Protein AF-A0A290MRH2-F1 (afdb_monomer_lite)

pLDDT: mean 80.89, std 16.45, range [40.91, 93.19]

InterPro domains:
  IPR001387 Cro/C1-type, helix-turn-helix domain [PF01381] (11-54)
  IPR001387 Cro/C1-type, helix-turn-helix domain [PS50943] (20-57)
  IPR001387 Cro/C1-type, helix-turn-helix domain [cd00093] (1-56)
  IPR010982 Lambda repressor-like, DNA-binding domain superfamily [G3DSA:1.10.260.40] (1-62)
  IPR010982 Lambda repressor-like, DNA-binding domain superfamily [SSF47413] (18-58)

Structure (mmCIF, N/CA/C/O backbone):
data_AF-A0A290MRH2-F1
#
_entry.id   AF-A0A290MRH2-F1
#
loop_
_atom_site.group_PDB
_atom_site.id
_atom_site.type_symbol
_atom_site.label_atom_id
_atom_site.label_alt_id
_atom_site.label_comp_id
_atom_site.label_asym_id
_atom_site.label_entity_id
_atom_site.label_seq_id
_atom_site.pdbx_PDB_ins_code
_atom_site.Cartn_x
_atom_site.Cartn_y
_atom_site.Cartn_z
_atom_site.occupancy
_atom_site.B_iso_or_equiv
_atom_site.auth_seq_id
_atom_site.auth_comp_id
_atom_site.auth_asym_id
_atom_site.auth_atom_id
_atom_site.pdbx_PDB_model_num
ATOM 1 N N . MET A 1 1 ? -17.524 -6.021 -26.953 1.00 46.62 1 MET A N 1
ATOM 2 C CA . MET A 1 1 ? -17.113 -6.172 -25.544 1.00 46.62 1 MET A CA 1
ATOM 3 C C . MET A 1 1 ? -15.689 -5.662 -25.459 1.00 46.62 1 MET A C 1
ATOM 5 O O . MET A 1 1 ? -14.797 -6.292 -26.009 1.00 46.62 1 MET A O 1
ATOM 9 N N . GLU A 1 2 ? -15.529 -4.446 -24.942 1.00 43.97 2 GLU A N 1
ATOM 10 C CA . GLU A 1 2 ? -14.267 -3.700 -24.901 1.00 43.97 2 GLU A CA 1
ATOM 11 C C . GLU A 1 2 ? -13.178 -4.468 -24.147 1.00 43.97 2 GLU A C 1
ATOM 13 O O . GLU A 1 2 ? -13.292 -4.745 -22.955 1.00 43.97 2 GLU A O 1
ATOM 18 N N . THR A 1 3 ? -12.098 -4.796 -24.851 1.00 44.59 3 THR A N 1
ATOM 19 C CA . THR A 1 3 ? -10.830 -5.213 -24.257 1.00 44.59 3 THR A CA 1
ATOM 20 C C . THR A 1 3 ? -10.205 -3.987 -23.597 1.00 44.59 3 THR A C 1
ATOM 22 O O . THR A 1 3 ? -9.472 -3.233 -24.240 1.00 44.59 3 THR A O 1
ATOM 25 N N . ALA A 1 4 ? -10.559 -3.742 -22.333 1.00 44.78 4 ALA A N 1
ATOM 26 C CA . ALA A 1 4 ? -9.971 -2.682 -21.527 1.00 44.78 4 ALA A CA 1
ATOM 27 C C . ALA A 1 4 ? -8.462 -2.933 -21.401 1.00 44.78 4 ALA A C 1
ATOM 29 O O . ALA A 1 4 ? -7.994 -3.847 -20.725 1.00 44.78 4 ALA A O 1
ATOM 30 N N . ASN A 1 5 ? -7.739 -2.121 -22.158 1.00 40.91 5 ASN A N 1
ATOM 31 C CA . ASN A 1 5 ? -6.305 -2.089 -22.348 1.00 40.91 5 ASN A CA 1
ATOM 32 C C . ASN A 1 5 ? -5.564 -2.070 -20.997 1.00 40.91 5 ASN A C 1
ATOM 34 O O . ASN A 1 5 ? -5.785 -1.188 -20.168 1.00 40.91 5 ASN A O 1
ATOM 38 N N . LEU A 1 6 ? -4.684 -3.051 -20.785 1.00 46.09 6 LEU A N 1
ATOM 39 C CA . LEU A 1 6 ? -3.880 -3.272 -19.575 1.00 46.09 6 LEU A CA 1
ATOM 40 C C . LEU A 1 6 ? -2.753 -2.225 -19.376 1.00 46.09 6 LEU A C 1
ATOM 42 O O . LEU A 1 6 ? -1.770 -2.489 -18.694 1.00 46.09 6 LEU A O 1
ATOM 46 N N . THR A 1 7 ? -2.887 -1.019 -19.928 1.00 47.44 7 THR A N 1
ATOM 47 C CA . THR A 1 7 ? -2.019 0.152 -19.693 1.00 47.44 7 THR A CA 1
ATOM 48 C C . THR A 1 7 ? -2.474 0.976 -18.482 1.00 47.44 7 THR A C 1
ATOM 50 O O . THR A 1 7 ? -2.387 2.203 -18.462 1.00 47.44 7 THR A O 1
ATOM 53 N N . ARG A 1 8 ? -2.977 0.314 -17.435 1.00 54.06 8 ARG A N 1
ATOM 54 C CA . ARG A 1 8 ? -3.382 0.942 -16.167 1.00 54.06 8 ARG A CA 1
ATOM 55 C C . ARG A 1 8 ? -2.149 1.088 -15.259 1.00 54.06 8 ARG A C 1
ATOM 57 O O . ARG A 1 8 ? -2.014 0.427 -14.235 1.00 54.06 8 ARG A O 1
ATOM 64 N N . SER A 1 9 ? -1.220 1.904 -15.760 1.00 64.38 9 SER A N 1
ATOM 65 C CA . SER A 1 9 ? 0.103 2.266 -15.247 1.00 64.38 9 SER A CA 1
ATOM 66 C C . SER A 1 9 ? 0.087 2.709 -13.782 1.00 64.38 9 SER A C 1
ATOM 68 O O . SER A 1 9 ? -0.954 3.104 -13.268 1.00 64.38 9 SER A O 1
ATOM 70 N N . SER A 1 10 ? 1.256 2.710 -13.133 1.00 64.88 10 SER A N 1
ATOM 71 C CA . SER A 1 10 ? 1.558 3.205 -11.772 1.00 64.88 10 SER A CA 1
ATOM 72 C C . SER A 1 10 ? 0.733 4.392 -11.233 1.00 64.88 10 SER A C 1
ATOM 74 O O . SER A 1 10 ? 0.592 4.548 -10.021 1.00 64.88 10 SER A O 1
ATOM 76 N N . GLU A 1 11 ? 0.189 5.234 -12.108 1.00 73.62 11 GLU A N 1
ATOM 77 C CA . GLU A 1 11 ? -0.754 6.308 -11.795 1.00 73.62 11 GLU A CA 1
ATOM 78 C C . GLU A 1 11 ? -2.053 5.813 -11.124 1.00 73.62 11 GLU A C 1
ATOM 80 O O . GLU A 1 11 ? -2.467 6.406 -10.128 1.00 73.62 11 GLU A O 1
ATOM 85 N N . ASP A 1 12 ? -2.649 4.703 -11.583 1.00 85.19 12 ASP A N 1
ATOM 86 C CA . ASP A 1 12 ? -3.870 4.109 -10.997 1.00 85.19 12 ASP A CA 1
ATOM 87 C C . ASP A 1 12 ? -3.613 3.585 -9.581 1.00 85.19 12 ASP A C 1
ATOM 89 O O . ASP A 1 12 ? -4.398 3.832 -8.665 1.00 85.19 12 ASP A O 1
ATOM 93 N N . LEU A 1 13 ? -2.463 2.937 -9.369 1.00 85.50 13 LEU A N 1
ATOM 94 C CA . LEU A 1 13 ? -2.032 2.529 -8.036 1.00 85.50 13 LEU A CA 1
ATOM 95 C C . LEU A 1 13 ? -1.860 3.752 -7.126 1.00 85.50 13 LEU A C 1
ATOM 97 O O . LEU A 1 13 ? -2.327 3.756 -5.988 1.00 85.50 13 LEU A O 1
ATOM 101 N N . GLY A 1 14 ? -1.233 4.816 -7.630 1.00 89.94 14 GLY A N 1
ATOM 102 C CA . GLY A 1 14 ? -1.034 6.044 -6.869 1.00 89.94 14 GLY A CA 1
ATOM 103 C C . GLY A 1 14 ? -2.335 6.767 -6.497 1.00 89.94 14 GLY A C 1
ATOM 104 O O . GLY A 1 14 ? -2.419 7.388 -5.434 1.00 89.94 14 GLY A O 1
ATOM 105 N N . GLU A 1 15 ? -3.357 6.709 -7.345 1.00 90.38 15 GLU A N 1
ATOM 106 C CA . GLU A 1 15 ? -4.683 7.253 -7.040 1.00 90.38 15 GLU A CA 1
ATOM 107 C C . GLU A 1 15 ? -5.419 6.402 -6.000 1.00 90.38 15 GLU A C 1
ATOM 109 O O . GLU A 1 15 ? -5.900 6.932 -4.995 1.00 90.38 15 GLU A O 1
ATOM 114 N N . LYS A 1 16 ? -5.401 5.077 -6.166 1.00 91.25 16 LYS A N 1
ATOM 115 C CA . LYS A 1 16 ? -5.966 4.121 -5.205 1.00 91.25 16 LYS A CA 1
ATOM 116 C C . LYS A 1 16 ? -5.357 4.270 -3.814 1.00 91.25 16 LYS A C 1
ATOM 118 O O . LYS A 1 16 ? -6.083 4.378 -2.831 1.00 91.25 16 LYS A O 1
ATOM 123 N N . LEU A 1 17 ? -4.032 4.368 -3.723 1.00 91.38 17 LEU A N 1
ATOM 124 C CA . LEU A 1 17 ? -3.331 4.588 -2.457 1.00 91.38 17 LEU A CA 1
ATOM 125 C C . LEU A 1 17 ? -3.700 5.939 -1.822 1.00 91.38 17 LEU A C 1
ATOM 127 O O . LEU A 1 17 ? -3.895 6.017 -0.609 1.00 91.38 17 LEU A O 1
ATOM 131 N N . ARG 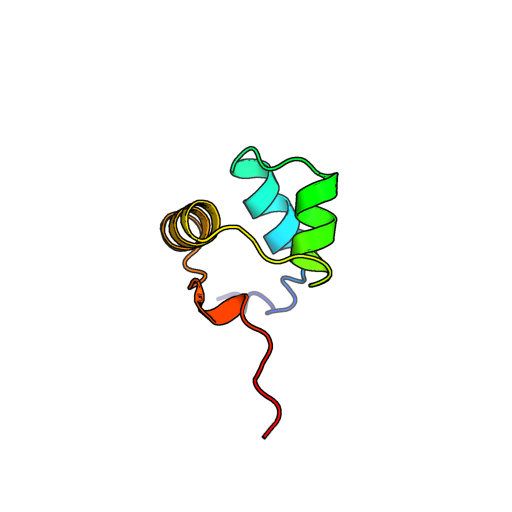A 1 18 ? -3.863 7.001 -2.624 1.00 91.56 18 ARG A N 1
ATOM 132 C CA . ARG A 1 18 ? -4.362 8.296 -2.130 1.00 91.56 18 ARG A CA 1
ATOM 133 C C . ARG A 1 18 ? -5.785 8.195 -1.585 1.00 91.56 18 ARG A C 1
ATOM 135 O O . ARG A 1 18 ? -6.061 8.790 -0.546 1.00 91.56 18 ARG A O 1
ATOM 142 N N . SER A 1 19 ? -6.655 7.412 -2.224 1.00 90.88 19 SER A N 1
ATOM 143 C CA . SER A 1 19 ? -8.019 7.164 -1.737 1.00 90.88 19 SER A CA 1
ATOM 144 C C . SER A 1 19 ? -8.051 6.454 -0.376 1.00 90.88 19 SER A C 1
ATOM 146 O O . SER A 1 19 ? -9.026 6.592 0.356 1.00 90.88 19 SER A O 1
ATOM 148 N N . LEU A 1 20 ? -6.978 5.752 0.010 1.00 89.88 20 LEU A N 1
ATOM 149 C CA . LEU A 1 20 ? -6.817 5.155 1.344 1.00 89.88 20 LEU A CA 1
ATOM 150 C C . LEU A 1 20 ? -6.348 6.160 2.415 1.00 89.88 20 LEU A C 1
ATOM 152 O O . LEU A 1 20 ? -6.107 5.779 3.565 1.00 89.88 20 LEU A O 1
ATOM 156 N N . GLY A 1 21 ? -6.210 7.441 2.064 1.00 90.81 21 GLY A N 1
ATOM 157 C CA . GLY A 1 21 ? -5.720 8.491 2.959 1.00 90.81 21 GLY A CA 1
ATOM 158 C C . GLY A 1 21 ? -4.197 8.516 3.097 1.00 90.81 21 GLY A C 1
ATOM 159 O O . GLY A 1 21 ? -3.674 9.090 4.050 1.00 90.81 21 GLY A O 1
ATOM 160 N N . ILE A 1 22 ? -3.468 7.888 2.171 1.00 91.31 22 ILE A N 1
ATOM 161 C CA . ILE A 1 22 ? -2.006 7.892 2.179 1.00 91.31 22 ILE A CA 1
ATOM 162 C C . ILE A 1 22 ? -1.495 9.207 1.580 1.00 91.31 22 ILE A C 1
ATOM 164 O O . ILE A 1 22 ? -1.878 9.606 0.477 1.00 91.31 22 ILE A O 1
ATOM 168 N N . SER A 1 23 ? -0.587 9.875 2.292 1.00 93.12 23 SER A N 1
ATOM 169 C CA . SER A 1 23 ? 0.012 11.140 1.856 1.00 93.12 23 SER A CA 1
ATOM 170 C C . SER A 1 23 ? 0.696 11.020 0.492 1.00 93.12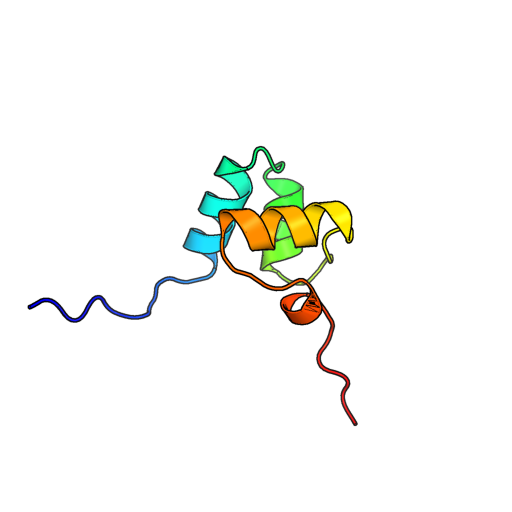 23 SER A C 1
ATOM 172 O O . SER A 1 23 ? 1.481 10.100 0.263 1.00 93.12 23 SER A O 1
ATOM 174 N N . LYS A 1 24 ? 0.487 12.014 -0.385 1.00 89.88 24 LYS A N 1
ATOM 175 C CA . LYS A 1 24 ? 1.025 12.054 -1.762 1.00 89.88 24 LYS A CA 1
ATOM 176 C C . LYS A 1 24 ? 2.521 11.723 -1.847 1.00 89.88 24 LYS A C 1
ATOM 178 O O . LYS A 1 24 ? 2.915 10.931 -2.693 1.00 89.88 24 LYS A O 1
ATOM 183 N N . GLY A 1 25 ? 3.342 12.300 -0.966 1.00 92.25 25 GLY A N 1
ATOM 184 C CA . GLY A 1 25 ? 4.786 12.040 -0.951 1.00 92.25 25 GLY A CA 1
ATOM 185 C C . GLY A 1 25 ? 5.126 10.580 -0.645 1.00 92.25 25 GLY A C 1
ATOM 186 O O . GLY A 1 25 ? 5.994 10.005 -1.292 1.00 92.25 25 GLY A O 1
ATOM 187 N N . TYR A 1 26 ? 4.396 9.955 0.280 1.00 91.81 26 TYR A N 1
ATOM 188 C CA . TYR A 1 26 ? 4.593 8.547 0.615 1.00 91.81 26 TYR A CA 1
ATOM 189 C C . TYR A 1 26 ? 4.088 7.629 -0.503 1.00 91.81 26 TYR A C 1
ATOM 191 O O . TYR A 1 26 ? 4.771 6.677 -0.858 1.00 91.81 26 TYR A O 1
ATOM 199 N N . VAL A 1 27 ? 2.966 7.969 -1.148 1.00 92.62 27 VAL A N 1
ATOM 200 C CA . VAL A 1 27 ? 2.501 7.270 -2.358 1.00 92.62 27 VAL A CA 1
ATOM 201 C C . VAL A 1 27 ? 3.562 7.286 -3.456 1.00 92.62 27 VAL A C 1
ATOM 203 O O . VAL A 1 27 ? 3.861 6.236 -4.014 1.00 92.62 27 VAL A O 1
ATOM 206 N N . SER A 1 28 ? 4.173 8.441 -3.744 1.00 90.56 28 SER A N 1
ATOM 207 C CA . SER A 1 28 ? 5.260 8.522 -4.728 1.00 90.56 28 SER A CA 1
ATOM 208 C C . SER A 1 28 ? 6.435 7.607 -4.376 1.00 90.56 28 SER A C 1
ATOM 210 O O . SER A 1 28 ? 6.990 6.987 -5.276 1.00 90.56 28 SER A O 1
ATOM 212 N N . GLN A 1 29 ? 6.792 7.494 -3.092 1.00 91.62 29 GLN A N 1
ATOM 213 C CA . GLN A 1 29 ? 7.860 6.598 -2.631 1.00 91.62 29 GLN A CA 1
ATOM 214 C C . GLN A 1 29 ? 7.497 5.113 -2.763 1.00 91.62 29 GLN A C 1
ATOM 216 O O . GLN A 1 29 ? 8.363 4.309 -3.094 1.00 91.62 29 GLN A O 1
ATOM 221 N N . LEU A 1 30 ? 6.236 4.754 -2.508 1.00 89.81 30 LEU A N 1
ATOM 222 C CA . LEU A 1 30 ? 5.733 3.386 -2.665 1.00 89.81 30 LEU A CA 1
ATOM 223 C C . LEU A 1 30 ? 5.708 2.976 -4.140 1.00 89.81 30 LEU A C 1
ATOM 225 O O . LEU A 1 30 ? 6.208 1.918 -4.504 1.00 89.81 30 LEU A O 1
ATOM 229 N N . VAL A 1 31 ? 5.162 3.838 -4.999 1.00 88.56 31 VAL A N 1
ATOM 230 C CA . VAL A 1 31 ? 5.020 3.581 -6.439 1.00 88.56 31 VAL A CA 1
ATOM 231 C C . VAL A 1 31 ? 6.378 3.507 -7.142 1.00 88.56 31 VAL A C 1
ATOM 233 O O . VAL A 1 31 ? 6.530 2.745 -8.092 1.00 88.56 31 VAL A O 1
ATOM 236 N N . SER A 1 32 ? 7.373 4.274 -6.686 1.00 87.25 32 SER A N 1
ATOM 237 C CA . SER A 1 32 ? 8.734 4.202 -7.227 1.00 87.25 32 SER A CA 1
ATOM 238 C C . SER A 1 32 ? 9.561 3.040 -6.671 1.00 87.25 32 SER A C 1
ATOM 240 O O . SER A 1 32 ? 10.687 2.841 -7.121 1.00 87.25 32 SER A O 1
ATOM 242 N N . GLY A 1 33 ? 9.051 2.308 -5.673 1.00 86.38 33 GLY A N 1
ATOM 243 C CA . GLY A 1 33 ? 9.807 1.282 -4.952 1.00 86.38 33 GLY A CA 1
ATOM 244 C C . GLY A 1 33 ? 10.916 1.839 -4.051 1.00 86.38 33 GLY A C 1
ATOM 245 O O . GLY A 1 33 ? 11.677 1.070 -3.473 1.00 86.38 33 GLY A O 1
ATOM 246 N N . ALA A 1 34 ? 11.016 3.165 -3.890 1.00 87.44 34 ALA A N 1
ATOM 247 C CA . ALA A 1 34 ? 11.999 3.793 -3.006 1.00 87.44 34 ALA A CA 1
ATOM 248 C C . ALA A 1 34 ? 11.741 3.479 -1.525 1.00 87.44 34 ALA A C 1
ATOM 250 O O . ALA A 1 34 ? 12.645 3.584 -0.695 1.00 87.44 34 ALA A O 1
ATOM 251 N N . ARG A 1 35 ? 10.496 3.135 -1.177 1.00 88.56 35 ARG A N 1
ATOM 252 C CA . ARG A 1 35 ? 1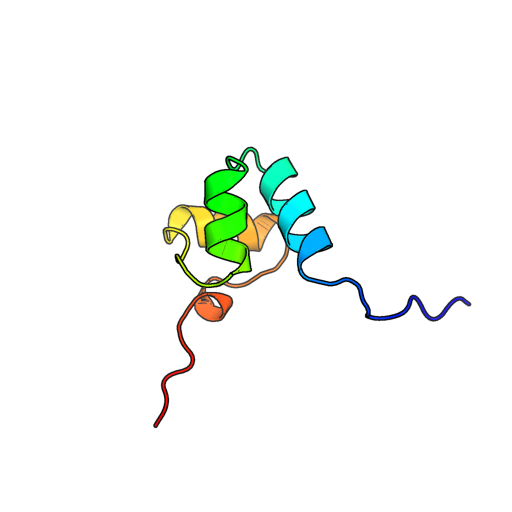0.104 2.747 0.174 1.00 88.56 35 ARG A CA 1
ATOM 253 C C . ARG A 1 35 ? 9.068 1.640 0.128 1.00 88.56 35 ARG A C 1
ATOM 255 O O . ARG A 1 35 ? 8.205 1.636 -0.742 1.00 88.56 35 ARG A O 1
ATOM 262 N N . THR A 1 36 ? 9.121 0.755 1.112 1.00 88.81 36 THR A N 1
ATOM 263 C CA . THR A 1 36 ? 8.109 -0.276 1.329 1.00 88.81 36 THR A CA 1
ATOM 264 C C . THR A 1 36 ? 7.110 0.173 2.403 1.00 88.81 36 THR A C 1
ATOM 266 O O . THR A 1 36 ? 7.465 0.940 3.311 1.00 88.81 36 THR A O 1
ATOM 269 N N . PRO A 1 37 ? 5.835 -0.239 2.299 1.00 91.56 37 PRO A N 1
ATOM 270 C CA . PRO A 1 37 ? 4.854 0.019 3.339 1.00 91.56 37 PRO A CA 1
ATOM 271 C C . PRO A 1 37 ? 5.161 -0.822 4.585 1.00 91.56 37 PRO A C 1
ATOM 273 O O . PRO A 1 37 ? 5.704 -1.921 4.490 1.00 91.56 37 PRO A O 1
ATOM 276 N N . SER A 1 38 ? 4.778 -0.328 5.764 1.00 91.25 38 SER A N 1
ATOM 277 C CA . SER A 1 38 ? 4.750 -1.153 6.981 1.00 91.25 38 SER A CA 1
ATOM 278 C C . SER A 1 38 ? 3.799 -2.340 6.797 1.00 91.25 38 SER A C 1
ATOM 280 O O . SER A 1 38 ? 2.819 -2.219 6.064 1.00 91.25 38 SER A O 1
ATOM 282 N N . LEU A 1 39 ? 4.017 -3.449 7.515 1.00 90.25 39 LEU A N 1
ATOM 283 C CA . LEU A 1 39 ? 3.167 -4.645 7.410 1.00 90.25 39 LEU A CA 1
ATOM 284 C C . LEU A 1 39 ? 1.673 -4.333 7.604 1.00 90.25 39 LEU A C 1
ATOM 286 O O . LEU A 1 39 ? 0.850 -4.782 6.816 1.00 90.25 39 LEU A O 1
ATOM 290 N N . GLU A 1 40 ? 1.326 -3.513 8.599 1.00 91.69 40 GLU A N 1
ATOM 291 C CA . GLU A 1 40 ? -0.059 -3.078 8.836 1.00 91.69 40 GLU A CA 1
ATOM 292 C C . GLU A 1 40 ? -0.669 -2.388 7.605 1.00 91.69 40 GLU A C 1
ATOM 294 O O . GLU A 1 40 ? -1.788 -2.694 7.191 1.00 91.69 40 GLU A O 1
ATOM 299 N N . LEU A 1 41 ? 0.092 -1.489 6.977 1.00 91.62 41 LEU A N 1
ATOM 300 C CA . LEU A 1 41 ? -0.349 -0.789 5.781 1.00 91.62 41 LEU A CA 1
ATOM 301 C C . LEU A 1 41 ? -0.413 -1.725 4.570 1.00 91.62 41 LEU A C 1
ATOM 303 O O . LEU A 1 41 ? -1.347 -1.619 3.784 1.00 91.62 41 LEU A O 1
ATOM 307 N N . ALA A 1 42 ? 0.534 -2.651 4.432 1.00 92.50 42 ALA A N 1
ATOM 308 C CA . ALA A 1 42 ? 0.534 -3.650 3.370 1.00 92.50 42 ALA A CA 1
ATOM 309 C C . ALA A 1 42 ? -0.712 -4.547 3.447 1.00 92.50 42 ALA A C 1
ATOM 311 O O . ALA A 1 42 ? -1.385 -4.735 2.441 1.00 92.50 42 ALA A O 1
ATOM 312 N N . VAL A 1 43 ? -1.082 -5.008 4.647 1.00 92.62 43 VAL A N 1
ATOM 313 C CA . VAL A 1 43 ? -2.317 -5.777 4.889 1.00 92.62 43 VAL A CA 1
ATOM 314 C C . VAL A 1 43 ? -3.565 -4.938 4.598 1.00 92.62 43 VAL A C 1
ATOM 316 O O . VAL A 1 43 ? -4.552 -5.440 4.063 1.00 92.62 43 VAL A O 1
ATOM 319 N N . ARG A 1 44 ? -3.551 -3.640 4.916 1.00 92.50 44 ARG A N 1
ATOM 320 C CA . ARG A 1 44 ? -4.657 -2.742 4.556 1.00 92.50 44 ARG A CA 1
ATOM 321 C C . ARG A 1 44 ? -4.781 -2.580 3.039 1.00 92.50 44 ARG A C 1
ATOM 323 O O . ARG A 1 44 ? -5.884 -2.645 2.512 1.00 92.50 44 ARG A O 1
ATOM 330 N N . ILE A 1 45 ? -3.664 -2.392 2.343 1.00 92.12 45 ILE A N 1
ATOM 331 C CA . ILE A 1 45 ? -3.617 -2.305 0.881 1.00 92.12 45 ILE A CA 1
ATOM 332 C C . ILE A 1 45 ? -4.088 -3.624 0.247 1.00 92.12 45 ILE A C 1
ATOM 334 O O . ILE A 1 45 ? -4.841 -3.586 -0.719 1.00 92.12 45 ILE A O 1
ATOM 338 N N . GLU A 1 46 ? -3.730 -4.777 0.808 1.00 93.19 46 GLU A N 1
ATOM 339 C CA . GLU A 1 46 ? -4.234 -6.081 0.369 1.00 93.19 46 GLU A CA 1
ATOM 340 C C . GLU A 1 46 ? -5.759 -6.170 0.469 1.00 93.19 46 GLU A C 1
ATOM 342 O O . GLU A 1 46 ? -6.416 -6.543 -0.498 1.00 93.19 46 GLU A O 1
ATOM 347 N N . ARG A 1 47 ? -6.336 -5.780 1.609 1.00 92.81 47 ARG A N 1
ATOM 348 C CA . ARG A 1 47 ? -7.792 -5.833 1.822 1.00 92.81 47 ARG A CA 1
ATOM 349 C C . ARG A 1 47 ? -8.569 -4.943 0.857 1.00 92.81 47 ARG A C 1
ATOM 351 O O . ARG A 1 47 ? -9.634 -5.337 0.398 1.00 92.81 47 ARG A O 1
ATOM 358 N N . GLU A 1 48 ? -8.034 -3.766 0.555 1.00 92.38 48 GLU A N 1
ATOM 359 C CA . GLU A 1 48 ? -8.739 -2.758 -0.240 1.00 92.38 48 GLU A CA 1
ATOM 360 C C . GLU A 1 48 ? -8.457 -2.883 -1.744 1.00 92.38 48 GLU A C 1
ATOM 362 O O . GLU A 1 48 ? -9.325 -2.598 -2.566 1.00 92.38 48 GLU A O 1
ATOM 367 N N . LEU A 1 49 ? -7.238 -3.285 -2.121 1.00 89.25 49 LEU A N 1
ATOM 368 C CA . LEU A 1 49 ? -6.747 -3.274 -3.505 1.00 89.25 49 LEU A CA 1
ATOM 369 C C . LEU A 1 49 ? -6.354 -4.662 -4.030 1.00 89.25 49 LEU A C 1
ATOM 371 O O . LEU A 1 49 ? -6.040 -4.784 -5.213 1.00 89.25 49 LEU A O 1
ATOM 375 N N . GLY A 1 50 ? -6.337 -5.693 -3.182 1.00 89.31 50 GLY A N 1
ATOM 376 C CA . GLY A 1 50 ? -5.932 -7.053 -3.552 1.00 89.31 50 GLY A CA 1
ATOM 377 C C . GLY A 1 50 ? -4.428 -7.223 -3.782 1.00 89.31 50 GLY A C 1
ATOM 378 O O . GLY A 1 50 ? -4.015 -8.198 -4.404 1.00 89.31 50 GLY A O 1
ATOM 379 N N . ILE A 1 51 ? -3.601 -6.273 -3.330 1.00 89.25 51 ILE A N 1
ATOM 380 C CA . ILE A 1 51 ? -2.144 -6.313 -3.513 1.00 89.25 51 ILE A CA 1
ATOM 381 C C . ILE A 1 51 ? -1.509 -6.984 -2.289 1.00 89.25 51 ILE A C 1
ATOM 383 O O . ILE A 1 51 ? -1.523 -6.382 -1.213 1.00 89.25 51 ILE A O 1
ATOM 387 N N . PRO A 1 52 ? -0.930 -8.190 -2.423 1.00 89.06 52 PRO A N 1
ATOM 388 C CA . PRO A 1 52 ? -0.411 -8.923 -1.278 1.00 89.06 52 PRO A CA 1
ATOM 389 C C . PRO A 1 52 ? 0.835 -8.241 -0.686 1.00 89.06 52 PRO A C 1
ATOM 391 O O . PRO A 1 52 ? 1.600 -7.607 -1.419 1.00 89.06 52 PRO A O 1
ATOM 394 N N . PRO A 1 53 ? 1.120 -8.415 0.619 1.00 89.06 53 PRO A N 1
ATOM 395 C CA . PRO A 1 53 ? 2.314 -7.862 1.259 1.00 89.06 53 PRO A CA 1
ATOM 396 C C . PRO A 1 53 ? 3.632 -8.289 0.595 1.00 89.06 53 PRO A C 1
ATOM 398 O O . PRO A 1 53 ? 4.593 -7.522 0.570 1.00 89.06 53 PRO A O 1
ATOM 401 N N . SER A 1 54 ? 3.664 -9.487 0.009 1.00 87.88 54 SER A N 1
ATOM 402 C CA . SER A 1 54 ? 4.817 -10.010 -0.728 1.00 87.88 54 SER A CA 1
ATOM 403 C C . SER A 1 54 ? 5.151 -9.212 -1.991 1.00 87.88 54 SER A C 1
ATOM 405 O O . SER A 1 54 ? 6.307 -9.206 -2.398 1.00 87.88 54 SER A O 1
ATOM 407 N N . ALA A 1 55 ? 4.192 -8.486 -2.578 1.00 85.75 55 ALA A N 1
ATOM 408 C CA . ALA A 1 55 ? 4.427 -7.647 -3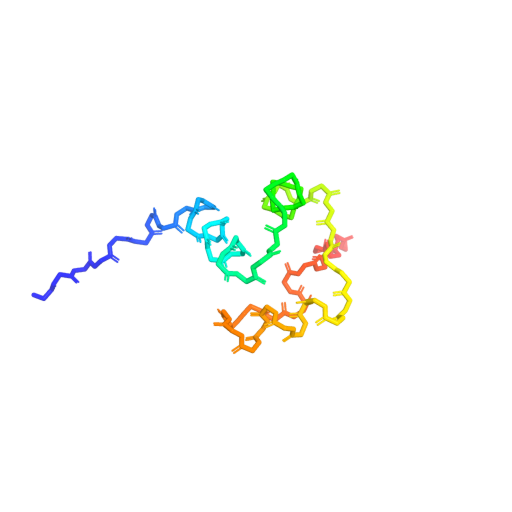.758 1.00 85.75 55 ALA A CA 1
ATOM 409 C C . ALA A 1 55 ? 5.363 -6.457 -3.482 1.00 85.75 55 ALA A C 1
ATOM 411 O O . ALA A 1 55 ? 5.879 -5.848 -4.415 1.00 85.75 55 ALA A O 1
ATOM 412 N N . TRP A 1 56 ? 5.568 -6.115 -2.208 1.00 85.50 56 TRP A N 1
ATOM 413 C CA . TRP A 1 56 ? 6.435 -5.019 -1.779 1.00 85.50 56 TRP A CA 1
ATOM 414 C C . TRP A 1 56 ? 7.836 -5.484 -1.387 1.00 85.50 56 TRP A C 1
ATOM 416 O O . TRP A 1 56 ? 8.690 -4.652 -1.082 1.00 85.50 56 TRP A O 1
ATOM 426 N N . LEU A 1 57 ? 8.071 -6.795 -1.337 1.00 82.38 57 LEU A N 1
ATOM 427 C CA . LEU A 1 57 ? 9.386 -7.334 -1.033 1.00 82.38 57 LEU A CA 1
ATOM 428 C C . LEU A 1 57 ? 10.276 -7.210 -2.276 1.00 82.38 57 LEU A C 1
ATOM 430 O O . LEU A 1 57 ? 9.797 -7.426 -3.393 1.00 82.38 57 LEU A O 1
ATOM 434 N N . PRO A 1 58 ? 11.563 -6.855 -2.115 1.00 72.88 58 PRO A N 1
ATOM 435 C CA . PRO A 1 58 ? 12.496 -6.940 -3.226 1.00 72.88 58 PRO A CA 1
ATOM 436 C C . PRO A 1 58 ? 12.509 -8.386 -3.723 1.00 72.88 58 PRO A C 1
ATOM 438 O O . PRO A 1 58 ? 12.566 -9.311 -2.914 1.00 72.88 58 PRO A O 1
ATOM 441 N N . ALA A 1 59 ? 12.444 -8.585 -5.041 1.00 66.94 59 ALA A N 1
ATOM 442 C CA . ALA A 1 59 ? 12.687 -9.901 -5.612 1.00 66.94 59 ALA A CA 1
ATOM 443 C C . ALA A 1 59 ? 14.100 -10.312 -5.187 1.00 66.94 59 AL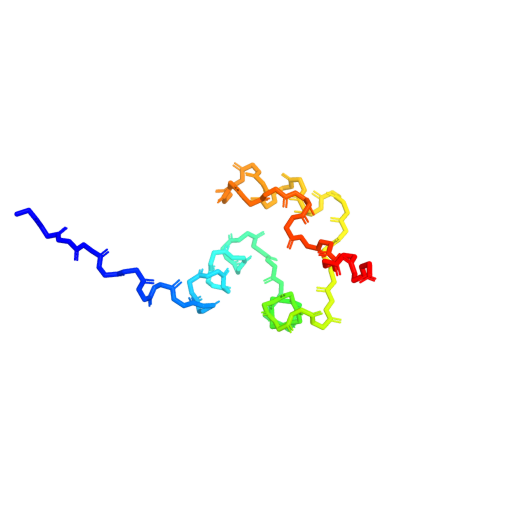A A C 1
ATOM 445 O O . ALA A 1 59 ? 15.069 -9.672 -5.606 1.00 66.94 59 ALA A O 1
ATOM 446 N N . GLU A 1 60 ? 14.211 -11.296 -4.293 1.00 61.06 60 GLU A N 1
ATOM 447 C CA . GLU A 1 60 ? 15.496 -11.882 -3.928 1.00 61.06 60 GLU A CA 1
ATOM 448 C C . GLU A 1 60 ? 16.188 -12.287 -5.231 1.00 61.06 60 GLU A C 1
ATOM 450 O O . GLU A 1 60 ? 15.695 -13.122 -5.991 1.00 61.06 60 GLU A O 1
ATOM 455 N N . ARG A 1 61 ? 17.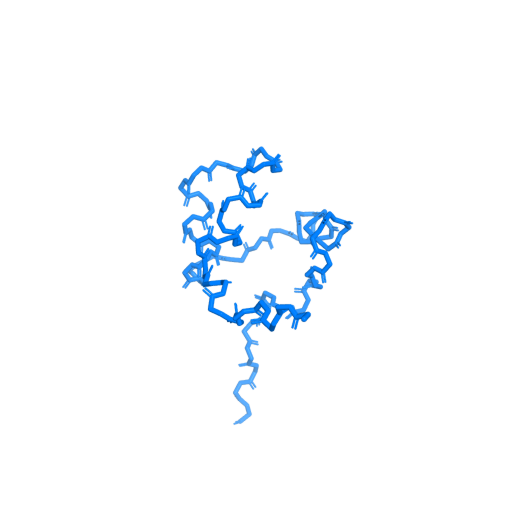281 -11.588 -5.549 1.00 54.41 61 ARG A N 1
ATOM 456 C CA . ARG A 1 61 ? 18.177 -11.988 -6.624 1.00 54.41 61 ARG A CA 1
ATOM 457 C C . ARG A 1 61 ? 19.031 -13.105 -6.042 1.00 54.41 61 ARG A C 1
ATOM 459 O O . ARG A 1 61 ? 19.971 -12.801 -5.311 1.00 54.41 61 ARG A O 1
ATOM 466 N N . ASP A 1 62 ? 18.636 -14.344 -6.310 1.00 49.88 62 ASP A N 1
ATOM 467 C CA . ASP A 1 62 ? 19.542 -15.497 -6.258 1.00 49.88 62 ASP A CA 1
ATOM 468 C C . ASP A 1 62 ? 20.668 -15.316 -7.295 1.00 49.88 62 ASP A C 1
ATOM 470 O O . ASP A 1 62 ? 20.367 -14.821 -8.416 1.00 49.88 62 ASP A O 1
#

Organism: Caulobacter vibrioides (NCBI:txid155892)

Secondary structure (DSSP, 8-state):
-----S---HHHHHHHHHHTT--HHHHHHHHTTSSPPPHHHHHHHHHHH---GGGGS-----

Foldseek 3Di:
DDPPDPPCALVVQLVQCVVVVDDNVVSVCQSVLVDQDDPVVQVVCCVRPVRHSCNSDPPPDD

Sequence (62 aa):
METANLTRSSEDLGEKLRSLGISKGYVSQLVSGARTPSLELAVRIERELGIPPSAWLPAERD

Radius of gyration: 12.84 Å; chains: 1; bounding box: 37×28×34 Å